Protein AF-A0A7R9UVZ5-F1 (afdb_monomer_lite)

Radius of gyration: 30.5 Å; chains: 1; bounding box: 67×27×81 Å

pLDDT: mean 84.67, std 12.99, range [42.31, 95.75]

Sequence (163 aa):
AERTDTLRATLADALWYLGVEAEGSADGRKPRLVQLVRACVDGGALPAALLKETLEVELLAAADLVPSAEAFKRREIKVNTAQRYAQCKFNLLREEGEGYSKLLAELAELPTQLPTHAAAATRTRAGAERASAAAVLRNVQSLIGYFDLDPNRVCDVVLTHIQ

Foldseek 3Di:
DVVLVVVLLVVLQVLQVLVVVVVPDPPPSLLVSLVVVLCCCVVVSHPLVSNVVRHQLVSCCSNVSDVHSVVVVVVVCVVVCCVPPVQPAAQDCVVQVPLVVVLVVLLVPQDLDPPPDDDPDDPVNVVVNVVSVVVSVVVNVVSCVPRVHDVVSSVVVSVVSND

InterPro domains:
  IPR032302 THO complex subunit 2, N-terminal domain [PF16134] (29-160)
  IPR040007 THO complex subunit 2 [PTHR21597] (5-159)

Organism: Diacronema lutheri (NCBI:txid2081491)

Structure (mmCIF, N/CA/C/O backbone):
data_AF-A0A7R9UVZ5-F1
#
_entry.id   AF-A0A7R9UVZ5-F1
#
loop_
_atom_site.group_PDB
_atom_site.id
_atom_site.type_symbol
_atom_site.label_atom_id
_atom_site.label_alt_id
_atom_site.label_comp_id
_atom_site.label_asym_id
_atom_site.label_entity_id
_atom_site.label_seq_id
_atom_site.pdbx_PDB_ins_code
_atom_site.Cartn_x
_atom_site.Cartn_y
_atom_site.Cartn_z
_atom_site.occupancy
_atom_site.B_iso_or_equiv
_atom_site.auth_seq_id
_atom_site.auth_comp_id
_atom_site.auth_asym_id
_atom_site.auth_atom_id
_atom_site.pdbx_PDB_model_num
ATOM 1 N N . ALA A 1 1 ? -30.154 12.774 8.702 1.00 63.06 1 ALA A N 1
ATOM 2 C CA . ALA A 1 1 ? -28.946 12.081 8.225 1.00 63.06 1 ALA A CA 1
ATOM 3 C C . ALA A 1 1 ? -27.709 12.844 8.685 1.00 63.06 1 ALA A C 1
ATOM 5 O O . ALA A 1 1 ? -27.080 12.418 9.636 1.00 63.06 1 ALA A O 1
ATOM 6 N N . GLU A 1 2 ? -27.466 14.048 8.170 1.00 75.56 2 GLU A N 1
ATOM 7 C CA . GLU A 1 2 ? -26.263 14.828 8.507 1.00 75.56 2 GLU A CA 1
ATOM 8 C C . GLU A 1 2 ? -26.090 15.091 10.016 1.00 75.56 2 GLU A C 1
ATOM 10 O O . GLU A 1 2 ? -25.085 14.712 10.604 1.00 75.56 2 GLU A O 1
ATOM 15 N N . ARG A 1 3 ? -27.132 15.587 10.698 1.00 80.62 3 ARG A N 1
ATOM 16 C CA . ARG A 1 3 ? -27.085 15.848 12.151 1.00 80.62 3 ARG A CA 1
ATOM 17 C C . ARG A 1 3 ? -26.850 14.595 13.005 1.00 80.62 3 ARG A C 1
ATOM 19 O O . ARG A 1 3 ? -26.233 14.685 14.060 1.00 80.62 3 ARG A O 1
ATOM 26 N N . THR A 1 4 ? -27.363 13.438 12.587 1.00 82.12 4 THR A N 1
ATOM 27 C CA . THR A 1 4 ? -27.172 12.176 13.322 1.00 82.12 4 THR A CA 1
ATOM 28 C C . THR A 1 4 ? -25.760 11.637 13.148 1.00 82.12 4 THR A C 1
ATOM 30 O O . THR A 1 4 ? -25.208 11.086 14.094 1.00 82.12 4 THR A O 1
ATOM 33 N N . ASP A 1 5 ? -25.157 11.842 11.980 1.00 85.31 5 ASP A N 1
ATOM 34 C CA . ASP A 1 5 ? -23.788 11.407 11.715 1.00 85.31 5 ASP A CA 1
ATOM 35 C C . ASP A 1 5 ? -22.771 12.321 12.407 1.00 85.31 5 ASP A C 1
ATOM 37 O O . ASP A 1 5 ? -21.822 11.821 13.006 1.00 85.31 5 ASP A O 1
ATOM 41 N N . THR A 1 6 ? -23.036 13.633 12.477 1.00 89.44 6 THR A N 1
ATOM 42 C CA . THR A 1 6 ? -22.243 14.554 13.309 1.00 89.44 6 THR A CA 1
ATOM 43 C C . THR A 1 6 ? -22.274 14.148 14.781 1.00 89.44 6 THR A C 1
ATOM 45 O O . THR A 1 6 ? -21.229 14.076 15.414 1.00 89.44 6 THR A O 1
ATOM 48 N N . LEU A 1 7 ? -23.453 13.825 15.327 1.00 90.44 7 LEU A N 1
ATOM 49 C CA . LEU A 1 7 ? -23.576 13.389 16.723 1.00 90.44 7 LEU A CA 1
ATOM 50 C C . LEU A 1 7 ? -22.799 12.096 16.997 1.00 90.44 7 LEU A C 1
ATOM 52 O O . LEU A 1 7 ? -22.160 11.980 18.039 1.00 90.44 7 LEU A O 1
ATOM 56 N N . ARG A 1 8 ? -22.828 11.135 16.065 1.00 91.00 8 ARG A N 1
ATOM 57 C CA . ARG A 1 8 ? -22.051 9.892 16.176 1.00 91.00 8 ARG A CA 1
ATOM 58 C C . ARG A 1 8 ? -20.549 10.154 16.159 1.00 91.00 8 ARG A C 1
ATOM 60 O O . ARG A 1 8 ? -19.843 9.567 16.972 1.00 91.00 8 ARG A O 1
ATOM 67 N N . ALA A 1 9 ? -20.080 11.042 15.285 1.00 90.81 9 ALA A N 1
ATOM 68 C CA . ALA A 1 9 ? -18.678 11.446 15.242 1.00 90.81 9 ALA A CA 1
ATOM 69 C C . ALA A 1 9 ? -18.254 12.117 16.558 1.00 90.81 9 ALA A C 1
ATOM 71 O O . ALA A 1 9 ? -17.309 11.666 17.192 1.00 90.81 9 ALA A O 1
ATOM 72 N N . THR A 1 10 ? -19.028 13.089 17.053 1.00 92.06 10 THR A N 1
ATOM 73 C CA . THR A 1 10 ? -18.729 13.766 18.328 1.00 92.06 10 THR A CA 1
ATOM 74 C C . THR A 1 10 ? -18.716 12.800 19.516 1.00 92.06 10 THR A C 1
ATOM 76 O O . THR A 1 10 ? -17.892 12.934 20.417 1.00 92.06 10 THR A O 1
ATOM 79 N N . LEU A 1 11 ? -19.612 11.809 19.536 1.00 91.69 11 LEU A N 1
ATOM 80 C CA . LEU A 1 11 ? -19.604 10.763 20.560 1.00 91.69 11 LEU A CA 1
ATOM 81 C C . LEU A 1 11 ? -18.366 9.865 20.457 1.00 91.69 11 LEU A C 1
ATOM 83 O O . LEU A 1 11 ? -17.797 9.510 21.486 1.00 91.69 11 LEU A O 1
ATOM 87 N N . ALA A 1 12 ? -17.942 9.509 19.243 1.00 92.75 12 ALA A N 1
ATOM 88 C CA . ALA A 1 12 ? -16.722 8.738 19.029 1.00 92.75 12 ALA A CA 1
ATOM 89 C C . ALA A 1 12 ? -15.476 9.517 19.490 1.00 92.75 12 ALA A C 1
ATOM 91 O O . ALA A 1 12 ? -14.633 8.944 20.178 1.00 92.75 12 ALA A O 1
ATOM 92 N N . ASP A 1 13 ? -15.407 10.819 19.207 1.00 91.94 13 ASP A N 1
ATOM 93 C CA . ASP A 1 13 ? -14.323 11.701 19.660 1.00 91.94 13 ASP A CA 1
ATOM 94 C C . ASP A 1 13 ? -14.307 11.847 21.189 1.00 91.94 13 ASP A C 1
ATOM 96 O O . ASP A 1 13 ? -13.251 11.811 21.819 1.00 91.94 13 ASP A O 1
ATOM 100 N N . ALA A 1 14 ? -15.483 11.958 21.816 1.00 92.56 14 ALA A N 1
ATOM 101 C CA . ALA A 1 14 ? -15.597 11.997 23.271 1.00 92.56 14 ALA A CA 1
ATOM 102 C C . ALA A 1 14 ? -15.133 10.680 23.915 1.00 92.56 14 ALA 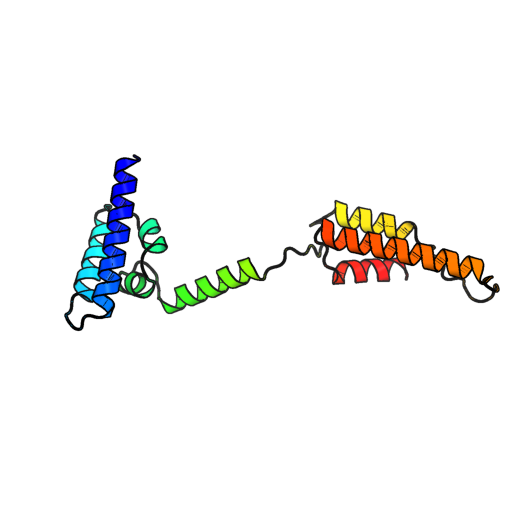A C 1
ATOM 104 O O . ALA A 1 14 ? -14.432 10.701 24.926 1.00 92.56 14 ALA A O 1
ATOM 105 N N . LEU A 1 15 ? -15.487 9.530 23.328 1.00 91.88 15 LEU A N 1
ATOM 106 C CA . LEU A 1 15 ? -15.005 8.222 23.783 1.00 91.88 15 LEU A CA 1
ATOM 107 C C . LEU A 1 15 ? -13.492 8.077 23.605 1.00 91.88 15 LEU A C 1
ATOM 109 O O . LEU A 1 15 ? -12.838 7.514 24.482 1.00 91.88 15 LEU A O 1
ATOM 113 N N . TRP A 1 16 ? -12.942 8.601 22.509 1.00 92.94 16 TRP A N 1
ATOM 114 C CA . TRP A 1 16 ? -11.499 8.653 22.295 1.00 92.94 16 TRP A CA 1
ATOM 115 C C . TRP A 1 16 ? -10.815 9.473 23.392 1.00 92.94 16 TRP A C 1
ATOM 117 O O . TRP A 1 16 ? -9.909 8.971 24.055 1.00 92.94 16 TRP A O 1
ATOM 127 N N . TYR A 1 17 ? -11.312 10.681 23.668 1.00 91.44 17 TYR A N 1
ATOM 128 C CA . TYR A 1 17 ? -10.768 11.549 24.712 1.00 91.44 17 TYR A CA 1
ATOM 129 C C . TYR A 1 17 ? -10.823 10.899 26.104 1.00 91.44 17 TYR A C 1
ATOM 131 O O . TYR A 1 17 ? -9.836 10.907 26.838 1.00 91.44 17 TYR A O 1
ATOM 139 N N . LEU A 1 18 ? -11.948 10.260 26.446 1.00 90.69 18 LEU A N 1
ATOM 140 C CA . LEU A 1 18 ? -12.087 9.495 27.691 1.00 90.69 18 LEU A CA 1
ATOM 141 C C . LEU A 1 18 ? -11.117 8.308 27.760 1.00 90.69 18 LEU A C 1
ATOM 143 O O . LEU A 1 18 ? -10.665 7.953 28.849 1.00 90.69 18 LEU A O 1
ATOM 147 N N . GLY A 1 19 ? -10.801 7.694 26.618 1.00 89.62 19 GLY A N 1
ATOM 148 C CA . GLY A 1 19 ? -9.768 6.667 26.498 1.00 89.62 19 GLY A CA 1
ATOM 149 C C . GLY A 1 19 ? -8.399 7.194 26.900 1.00 89.62 19 GLY A C 1
ATOM 150 O O . GLY A 1 19 ? -7.765 6.612 27.779 1.00 89.62 19 GLY A O 1
ATOM 151 N N . VAL A 1 20 ? -8.008 8.336 26.333 1.00 88.06 20 VAL A N 1
ATOM 152 C CA . VAL A 1 20 ? -6.734 9.006 26.626 1.00 88.06 20 VAL A CA 1
ATOM 153 C C . VAL A 1 20 ? -6.630 9.385 28.106 1.00 88.06 20 VAL A C 1
ATOM 155 O O . VAL A 1 20 ? -5.621 9.105 28.751 1.00 88.06 20 VAL A O 1
ATOM 158 N N . GLU A 1 21 ? -7.681 9.959 28.698 1.00 86.94 21 GLU A N 1
ATOM 159 C CA . GLU A 1 21 ? -7.675 10.275 30.134 1.00 86.94 21 GLU A CA 1
ATOM 160 C C . GLU A 1 21 ? -7.594 9.021 31.020 1.00 86.94 21 GLU A C 1
ATOM 162 O O . GLU A 1 21 ? -6.973 9.038 32.087 1.00 86.94 21 GLU A O 1
ATOM 167 N N . ALA A 1 22 ? -8.216 7.918 30.597 1.00 85.00 22 ALA A N 1
ATOM 168 C CA . ALA A 1 22 ? -8.211 6.666 31.345 1.00 85.00 22 ALA A CA 1
ATOM 169 C C . ALA A 1 22 ? -6.855 5.938 31.301 1.00 85.00 22 ALA A C 1
ATOM 171 O O . ALA A 1 22 ? -6.603 5.095 32.161 1.00 85.00 22 ALA A O 1
ATOM 172 N N . GLU A 1 23 ? -5.976 6.245 30.345 1.00 79.50 23 GLU A N 1
ATOM 173 C CA . GLU A 1 23 ? -4.616 5.692 30.262 1.00 79.50 23 GLU A CA 1
ATOM 174 C C . GLU A 1 23 ? -3.726 6.118 31.430 1.00 79.50 23 GLU A C 1
ATOM 176 O O . GLU A 1 23 ? -2.959 5.309 31.950 1.00 79.50 23 GLU A O 1
ATOM 181 N N . GLY A 1 24 ? -3.869 7.365 31.883 1.00 69.69 24 GLY A N 1
ATOM 182 C CA . GLY A 1 24 ? -3.088 7.926 32.988 1.00 69.69 24 GLY A CA 1
ATOM 183 C C . GLY A 1 24 ? -3.689 7.695 34.376 1.00 69.69 24 GLY A C 1
ATOM 184 O O . GLY A 1 24 ? -3.103 8.116 35.373 1.00 69.69 24 GLY A O 1
ATOM 185 N N . SER A 1 25 ? -4.864 7.064 34.470 1.00 66.50 25 SER A N 1
ATOM 186 C CA . SER A 1 25 ? -5.606 6.927 35.725 1.00 66.50 25 SER A CA 1
ATOM 187 C C . SER A 1 25 ? -5.481 5.515 36.304 1.00 66.50 25 SER A C 1
ATOM 189 O O . SER A 1 25 ? -5.863 4.535 35.671 1.00 66.50 25 SER A O 1
ATOM 191 N N . ALA A 1 26 ? -4.983 5.410 37.542 1.00 65.50 26 ALA A N 1
ATOM 192 C CA . ALA A 1 26 ? -4.915 4.151 38.295 1.00 65.50 26 ALA A CA 1
ATOM 193 C C . ALA A 1 26 ? -6.290 3.674 38.812 1.00 65.50 26 ALA A C 1
ATOM 195 O O . ALA A 1 26 ? -6.430 2.543 39.279 1.00 65.50 26 ALA A O 1
ATOM 196 N N . ASP A 1 27 ? -7.312 4.528 38.722 1.00 64.00 27 ASP A N 1
ATOM 197 C CA . ASP A 1 27 ? -8.686 4.186 39.067 1.00 64.00 27 ASP A CA 1
ATOM 198 C C . ASP A 1 27 ? -9.271 3.312 37.959 1.00 64.00 27 ASP A C 1
ATOM 200 O O . ASP A 1 27 ? -9.104 3.639 36.790 1.00 64.00 27 ASP A O 1
ATOM 204 N N . GLY A 1 28 ? -10.007 2.247 38.294 1.00 75.00 28 GLY A N 1
ATOM 205 C CA . GLY A 1 28 ? -10.643 1.293 37.365 1.00 75.00 28 GLY A CA 1
ATOM 206 C C . GLY A 1 28 ? -11.702 1.868 36.399 1.00 75.00 28 GLY A C 1
ATOM 207 O O . GLY A 1 28 ? -12.789 1.311 36.255 1.00 75.00 28 GLY A O 1
ATOM 208 N N . ARG A 1 29 ? -11.398 2.974 35.717 1.00 83.56 29 ARG A N 1
ATOM 209 C CA . ARG A 1 29 ? -12.162 3.649 34.668 1.00 83.56 29 ARG A CA 1
ATOM 210 C C . ARG A 1 29 ? -12.012 2.932 33.332 1.00 83.56 29 ARG A C 1
ATOM 212 O O . ARG A 1 29 ? -13.018 2.776 32.650 1.00 83.56 29 ARG A O 1
ATOM 219 N N . LYS A 1 30 ? -10.820 2.401 33.009 1.00 84.00 30 LYS A N 1
ATOM 220 C CA . LYS A 1 30 ? -10.586 1.576 31.803 1.00 84.00 30 LYS A CA 1
ATOM 221 C C . LYS A 1 30 ? -11.634 0.461 31.617 1.00 84.00 30 LYS A C 1
ATOM 223 O O . LYS A 1 30 ? -12.271 0.444 30.568 1.00 84.00 30 LYS A O 1
ATOM 228 N N . PRO A 1 31 ? -11.912 -0.423 32.597 1.00 87.94 31 PRO A N 1
ATOM 229 C CA . PRO A 1 31 ? -12.913 -1.478 32.409 1.00 87.94 31 PRO A CA 1
ATOM 230 C C . PRO A 1 31 ? -14.344 -0.939 32.249 1.00 87.94 31 PRO A C 1
ATOM 232 O O . PRO A 1 31 ? -15.125 -1.512 31.493 1.00 87.94 31 PRO A O 1
ATOM 235 N N . ARG A 1 32 ? -14.696 0.179 32.900 1.00 89.69 32 ARG A N 1
ATOM 236 C CA . ARG A 1 32 ? -16.011 0.826 32.719 1.00 89.69 32 ARG A CA 1
ATOM 237 C C . ARG A 1 32 ? -16.149 1.447 31.330 1.00 89.69 32 ARG A C 1
ATOM 239 O O . ARG A 1 32 ? -17.206 1.336 30.720 1.00 89.69 32 ARG A O 1
ATOM 246 N N . LEU A 1 33 ? -15.081 2.057 30.818 1.00 90.56 33 LEU A N 1
ATOM 247 C CA . LEU A 1 33 ? -15.039 2.598 29.463 1.00 90.56 33 LEU A CA 1
ATOM 248 C C . LEU A 1 33 ? -15.174 1.483 28.423 1.00 90.56 33 LEU A C 1
ATOM 250 O O . LEU A 1 33 ? -15.955 1.614 27.490 1.00 90.56 33 LEU A O 1
ATOM 254 N N . VAL A 1 34 ? -14.487 0.356 28.619 1.00 91.69 34 VAL A N 1
ATOM 255 C CA . VAL A 1 34 ? -14.630 -0.831 27.762 1.00 91.69 34 VAL A CA 1
ATOM 256 C C . VAL A 1 34 ? -16.082 -1.319 27.728 1.00 91.69 34 VAL A C 1
ATOM 258 O O . VAL A 1 34 ? -16.612 -1.590 26.6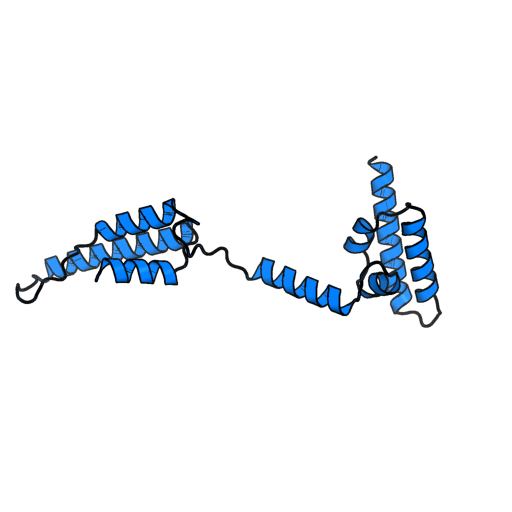52 1.00 91.69 34 VAL A O 1
ATOM 261 N N . GLN A 1 35 ? -16.749 -1.396 28.884 1.00 91.44 35 GLN A N 1
ATOM 262 C CA . GLN A 1 35 ? -18.170 -1.761 28.956 1.00 91.44 35 GLN A CA 1
ATOM 263 C C . GLN A 1 35 ? -19.065 -0.750 28.231 1.00 91.44 35 GLN A C 1
ATOM 265 O O . GLN A 1 35 ? -19.975 -1.155 27.511 1.00 91.44 35 GLN A O 1
ATOM 270 N N . LEU A 1 36 ? -18.791 0.548 28.382 1.00 91.38 36 LEU A N 1
ATOM 271 C CA . LEU A 1 36 ? -19.528 1.607 27.694 1.00 91.38 36 LEU A CA 1
ATOM 272 C C . LEU A 1 36 ? -19.379 1.497 26.171 1.00 91.38 36 LEU A C 1
ATOM 274 O O . LEU A 1 36 ? -20.377 1.535 25.460 1.00 91.38 36 LEU A O 1
ATOM 278 N N . VAL A 1 37 ? -18.153 1.306 25.677 1.00 92.12 37 VAL A N 1
ATOM 279 C CA . VAL A 1 37 ? -17.865 1.138 24.245 1.00 92.12 37 VAL A CA 1
ATOM 280 C C . VAL A 1 37 ? -18.626 -0.062 23.677 1.00 92.12 37 VAL A C 1
ATOM 282 O O . VAL A 1 37 ? -19.276 0.072 22.641 1.00 92.12 37 VAL A O 1
ATOM 285 N N . ARG A 1 38 ? -18.615 -1.207 24.375 1.00 92.44 38 ARG A N 1
ATOM 286 C CA . ARG A 1 38 ? -19.397 -2.392 23.979 1.00 92.44 38 ARG A CA 1
ATOM 287 C C . ARG A 1 38 ? -20.893 -2.082 23.929 1.00 92.44 38 ARG A C 1
ATOM 289 O O . ARG A 1 38 ? -21.526 -2.315 22.906 1.00 92.44 38 ARG A O 1
ATOM 296 N N . ALA A 1 39 ? -21.435 -1.451 24.972 1.00 92.06 39 ALA A N 1
ATOM 297 C CA . ALA A 1 39 ? -22.848 -1.078 25.029 1.00 92.06 39 ALA A CA 1
ATOM 298 C C . ALA A 1 39 ? -23.263 -0.107 23.906 1.00 92.06 39 ALA A C 1
ATOM 300 O O . ALA A 1 39 ? -24.370 -0.213 23.379 1.00 92.06 39 ALA A O 1
ATOM 301 N N . CYS A 1 40 ? -22.388 0.819 23.501 1.00 90.44 40 CYS A N 1
ATOM 302 C CA . CYS A 1 40 ? -22.650 1.729 22.383 1.00 90.44 40 CYS A CA 1
ATOM 303 C C . CYS A 1 40 ? -22.729 1.006 21.031 1.00 90.44 40 CYS A C 1
ATOM 305 O O . CYS A 1 40 ? -23.503 1.427 20.166 1.00 90.44 40 CYS A O 1
ATOM 307 N N . VAL A 1 41 ? -21.946 -0.059 20.847 1.00 92.31 41 VAL A N 1
ATOM 308 C CA . VAL A 1 41 ? -21.959 -0.877 19.627 1.00 92.31 41 VAL A CA 1
ATOM 309 C C . VAL A 1 41 ? -23.156 -1.822 19.625 1.00 92.31 41 VAL A C 1
ATOM 311 O O . VAL A 1 41 ? -23.916 -1.830 18.658 1.00 92.31 41 VAL A O 1
ATOM 314 N N . ASP A 1 42 ? -23.378 -2.545 20.724 1.00 91.00 42 ASP A N 1
ATOM 315 C CA . ASP A 1 42 ? -24.491 -3.491 20.872 1.00 91.00 42 ASP A CA 1
ATOM 316 C C . ASP A 1 42 ? -25.852 -2.781 20.798 1.00 91.00 42 ASP A C 1
ATOM 318 O O . ASP A 1 42 ? -26.805 -3.291 20.211 1.00 91.00 42 ASP A O 1
ATOM 322 N N . GLY A 1 43 ? -25.934 -1.563 21.342 1.00 88.44 43 GLY A N 1
ATOM 323 C CA . GLY A 1 43 ? -27.116 -0.706 21.267 1.00 88.44 43 GLY A CA 1
ATOM 324 C C . GLY A 1 43 ? -27.318 -0.012 19.915 1.00 88.44 43 GLY A C 1
ATOM 325 O O . GLY A 1 43 ? -28.274 0.746 19.765 1.00 88.44 43 GLY A O 1
ATOM 326 N N . GLY A 1 44 ? -26.422 -0.208 18.939 1.00 87.25 44 GLY A N 1
ATOM 327 C CA . GLY A 1 44 ? -26.503 0.412 17.612 1.00 87.25 44 GLY A CA 1
ATOM 328 C C . GLY A 1 44 ? -26.341 1.938 17.606 1.00 87.25 44 GLY A C 1
ATOM 329 O O . GLY A 1 44 ? -26.625 2.589 16.596 1.00 87.25 44 GLY A O 1
ATOM 330 N N . ALA A 1 45 ? -25.892 2.527 18.718 1.00 87.00 45 ALA A N 1
ATOM 331 C CA . ALA A 1 45 ? -25.666 3.963 18.831 1.00 87.00 45 ALA A CA 1
ATOM 332 C C . ALA A 1 45 ? -24.473 4.397 17.966 1.00 87.00 45 ALA A C 1
ATOM 334 O O . ALA A 1 45 ? -24.549 5.423 17.284 1.00 87.00 45 ALA A O 1
ATOM 335 N N . LEU A 1 46 ? -23.408 3.583 17.951 1.00 89.69 46 LEU A N 1
ATOM 336 C CA . LEU A 1 46 ? -22.196 3.815 17.168 1.00 89.69 46 LEU A CA 1
ATOM 337 C C . LEU A 1 46 ? -21.856 2.598 16.294 1.00 89.69 46 LEU A C 1
ATOM 339 O O . LEU A 1 46 ? -21.751 1.483 16.807 1.00 89.69 46 LEU A O 1
ATOM 343 N N . PRO A 1 47 ? -21.643 2.784 14.979 1.00 90.19 47 PRO A N 1
ATOM 344 C CA . PRO A 1 47 ? -21.189 1.701 14.122 1.00 90.19 47 PRO A CA 1
ATOM 345 C C . PRO A 1 47 ? -19.745 1.317 14.467 1.00 90.19 47 PRO A C 1
ATOM 347 O O . PRO A 1 47 ? -18.875 2.174 14.614 1.00 90.19 47 PRO A O 1
ATOM 350 N N . ALA A 1 48 ? -19.467 0.012 14.516 1.00 89.44 48 ALA A N 1
ATOM 351 C CA . ALA A 1 48 ? -18.131 -0.506 14.822 1.00 89.44 48 ALA A CA 1
ATOM 352 C C . ALA A 1 48 ? -17.045 -0.025 13.840 1.00 89.44 48 ALA A C 1
ATOM 354 O O . ALA A 1 48 ? -15.876 0.022 14.208 1.00 89.44 48 ALA A O 1
ATOM 355 N N . ALA A 1 49 ? -17.413 0.323 12.601 1.00 90.81 49 ALA A N 1
ATOM 356 C CA . ALA A 1 49 ? -16.491 0.897 11.620 1.00 90.81 49 ALA A CA 1
ATOM 357 C C . ALA A 1 49 ? -15.950 2.262 12.073 1.00 90.81 49 ALA A C 1
ATOM 359 O O . ALA A 1 49 ? -14.740 2.447 12.092 1.00 90.81 49 ALA A O 1
ATOM 360 N N . LEU A 1 50 ? -16.829 3.154 12.546 1.00 90.81 50 LEU A N 1
ATOM 361 C CA . LEU A 1 50 ? -16.448 4.487 13.021 1.00 90.81 50 LEU A CA 1
ATOM 362 C C . LEU A 1 50 ? -15.488 4.399 14.212 1.00 90.81 50 LEU A C 1
ATOM 364 O O . LEU A 1 50 ? -14.468 5.071 14.242 1.00 90.81 50 LEU A O 1
ATOM 368 N N . LEU A 1 51 ? -15.773 3.515 15.171 1.00 90.62 51 LEU A N 1
ATOM 369 C CA . LEU A 1 51 ? -14.903 3.337 16.334 1.00 90.62 51 LEU A CA 1
ATOM 370 C C . LEU A 1 51 ? -13.526 2.773 15.969 1.00 90.62 51 LEU A C 1
ATOM 372 O O . LEU A 1 51 ? -12.547 3.103 16.625 1.00 90.62 51 LEU A O 1
ATOM 376 N N . LYS A 1 52 ? -13.432 1.933 14.931 1.00 90.38 52 LYS A N 1
ATOM 377 C CA . LYS A 1 52 ? -12.147 1.404 14.441 1.00 90.38 52 LYS A CA 1
ATOM 378 C C . LYS A 1 52 ? -11.280 2.468 13.773 1.00 90.38 52 LYS A C 1
ATOM 380 O O . LYS A 1 52 ? -10.073 2.273 13.690 1.00 90.38 52 LYS A O 1
ATOM 385 N N . GLU A 1 53 ? -11.891 3.538 13.275 1.00 89.25 53 GLU A N 1
ATOM 386 C CA . GLU A 1 53 ? -11.195 4.662 12.649 1.00 89.25 53 GLU A CA 1
ATOM 387 C C . GLU A 1 53 ? -10.712 5.688 13.682 1.00 89.25 53 GLU A C 1
ATOM 389 O O . GLU A 1 53 ? -9.704 6.348 13.442 1.00 89.25 53 GLU A O 1
ATOM 394 N N . THR A 1 54 ? -11.397 5.809 14.825 1.00 89.44 54 THR A N 1
ATOM 395 C CA . THR A 1 54 ? -11.121 6.860 15.818 1.00 89.44 54 THR A CA 1
ATOM 396 C C . THR A 1 54 ? -10.439 6.371 17.094 1.00 89.44 54 THR A C 1
ATOM 398 O O . THR A 1 54 ? -9.599 7.083 17.635 1.00 89.44 54 THR A O 1
ATOM 401 N N . LEU A 1 55 ? -10.782 5.186 17.614 1.00 90.69 55 LEU A N 1
ATOM 402 C CA . LEU A 1 55 ? -10.272 4.709 18.903 1.00 90.69 55 LEU A CA 1
ATOM 403 C C . LEU A 1 55 ? -8.878 4.084 18.794 1.00 90.69 55 LEU A C 1
ATOM 405 O O . LEU A 1 5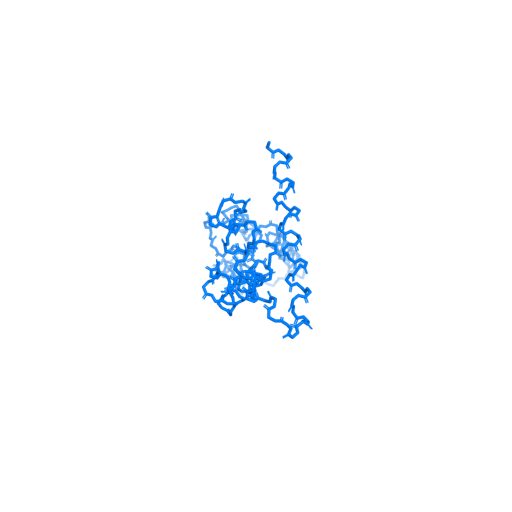5 ? -8.504 3.486 17.787 1.00 90.69 55 LEU A O 1
ATOM 409 N N . GLU A 1 56 ? -8.134 4.141 19.898 1.00 89.19 56 GLU A N 1
ATOM 410 C CA . GLU A 1 56 ? -6.835 3.486 19.999 1.00 89.19 56 GLU A CA 1
ATOM 411 C C . GLU A 1 56 ? -6.943 1.957 19.994 1.00 89.19 56 GLU A C 1
ATOM 413 O O . GLU A 1 56 ? -7.879 1.347 20.522 1.00 89.19 56 GLU A O 1
ATOM 418 N N . VAL A 1 57 ? -5.914 1.323 19.432 1.00 89.94 57 VAL A N 1
ATOM 419 C CA . VAL A 1 57 ? -5.867 -0.124 19.190 1.00 89.94 57 VAL A CA 1
ATOM 420 C C . VAL A 1 57 ? -6.007 -0.943 20.481 1.00 89.94 57 VAL A C 1
ATOM 422 O O . VAL A 1 57 ? -6.584 -2.031 20.464 1.00 89.94 57 VAL A O 1
ATOM 425 N N . GLU A 1 58 ? -5.510 -0.432 21.607 1.00 88.81 58 GLU A N 1
ATOM 426 C CA . GLU A 1 58 ? -5.571 -1.123 22.901 1.00 88.81 58 GLU A CA 1
ATOM 427 C C . GLU A 1 58 ? -6.991 -1.148 23.471 1.00 88.81 58 GLU A C 1
ATOM 429 O O . GLU A 1 58 ? -7.462 -2.198 23.913 1.00 88.81 58 GLU A O 1
ATOM 434 N N . LEU A 1 59 ? -7.713 -0.027 23.376 1.00 89.06 59 LEU A N 1
ATOM 435 C CA . LEU A 1 59 ? -9.114 0.060 23.784 1.00 89.06 59 LEU A CA 1
ATOM 436 C C . LEU A 1 59 ? -10.013 -0.783 22.871 1.00 89.06 59 LEU A C 1
ATOM 438 O O . LEU A 1 59 ? -10.908 -1.474 23.357 1.00 89.06 59 LEU A O 1
ATOM 442 N N . LEU A 1 60 ? -9.743 -0.786 21.561 1.00 91.19 60 LEU A N 1
ATOM 443 C CA . LEU A 1 60 ? -10.451 -1.630 20.596 1.00 91.19 60 LEU A CA 1
ATOM 444 C C . LEU A 1 60 ? -10.268 -3.123 20.888 1.00 91.19 60 LEU A C 1
ATOM 446 O O . LEU A 1 60 ? -11.228 -3.888 20.780 1.00 91.19 60 LEU A O 1
ATOM 450 N N . ALA A 1 61 ? -9.054 -3.542 21.255 1.00 91.00 61 ALA A N 1
ATOM 451 C CA . ALA A 1 61 ? -8.775 -4.927 21.622 1.00 91.00 61 ALA A CA 1
ATOM 452 C C . ALA A 1 61 ? -9.460 -5.295 22.944 1.00 91.00 61 ALA A C 1
ATOM 454 O O . ALA A 1 61 ? -10.094 -6.340 23.035 1.00 91.00 61 ALA A O 1
ATOM 455 N N . ALA A 1 62 ? -9.414 -4.409 23.943 1.00 88.88 62 ALA A N 1
ATOM 456 C CA . ALA A 1 62 ? -10.106 -4.616 25.211 1.00 88.88 62 ALA A CA 1
ATOM 457 C C . ALA A 1 62 ? -11.637 -4.664 25.054 1.00 88.88 62 ALA A C 1
ATOM 459 O O . ALA A 1 62 ? -12.317 -5.322 25.839 1.00 88.88 62 ALA A O 1
ATOM 460 N N . ALA A 1 63 ? -12.197 -3.995 24.044 1.00 89.75 63 ALA A N 1
ATOM 461 C CA . ALA A 1 63 ? -13.621 -4.017 23.713 1.00 89.75 63 ALA A CA 1
ATOM 462 C C . ALA A 1 63 ? -14.048 -5.179 22.793 1.00 89.75 63 ALA A C 1
ATOM 464 O O . ALA A 1 63 ? -15.207 -5.210 22.393 1.00 89.75 63 ALA A O 1
ATOM 465 N N . ASP A 1 64 ? -13.155 -6.122 22.466 1.00 89.06 64 ASP A N 1
ATOM 466 C CA . ASP A 1 64 ? -13.394 -7.228 21.518 1.00 89.06 64 ASP A CA 1
ATOM 467 C C . ASP A 1 64 ? -13.803 -6.765 20.097 1.00 89.06 64 ASP A C 1
ATOM 469 O O . ASP A 1 64 ? -14.368 -7.523 19.309 1.00 89.06 64 ASP A O 1
ATOM 473 N N . LEU A 1 65 ? -13.488 -5.517 19.722 1.00 88.44 65 LEU A N 1
ATOM 474 C CA . LEU A 1 65 ? -13.773 -4.968 18.386 1.00 88.44 65 LEU A CA 1
ATOM 475 C C . LEU A 1 65 ? -12.720 -5.378 17.345 1.00 88.44 65 LEU A C 1
ATOM 477 O O . LEU A 1 65 ? -12.991 -5.379 16.135 1.00 88.44 65 LEU A O 1
ATOM 481 N N . VAL A 1 66 ? -11.520 -5.726 17.812 1.00 89.88 66 VAL A N 1
ATOM 482 C CA . VAL A 1 66 ? -10.418 -6.285 17.022 1.00 89.88 66 VAL A CA 1
ATOM 483 C C . VAL A 1 66 ? -9.850 -7.521 17.730 1.00 89.88 66 VAL A C 1
ATOM 485 O O . VAL A 1 66 ? -9.842 -7.566 18.956 1.00 89.88 66 VAL A O 1
ATOM 488 N N . PRO A 1 67 ? -9.346 -8.524 16.987 1.00 82.12 67 PRO A N 1
ATOM 489 C CA . PRO A 1 67 ? -8.950 -9.811 17.568 1.00 82.12 67 PRO A CA 1
ATOM 490 C C . PRO A 1 67 ? -7.724 -9.739 18.493 1.00 82.12 67 PRO A C 1
ATOM 492 O O . PRO A 1 67 ? -7.588 -10.552 19.396 1.00 82.12 67 PRO A O 1
ATOM 495 N N . SER A 1 68 ? -6.793 -8.816 18.243 1.00 90.00 68 SER A N 1
ATOM 496 C CA . SER A 1 68 ? -5.630 -8.561 19.102 1.00 90.00 68 SER A CA 1
ATOM 497 C C . SER A 1 68 ? -4.981 -7.243 18.696 1.00 90.00 68 SER A C 1
ATOM 499 O O . SER A 1 68 ? -4.874 -6.949 17.499 1.00 90.00 68 SER A O 1
ATOM 501 N N . ALA A 1 69 ? -4.506 -6.477 19.682 1.00 89.44 69 ALA A N 1
ATOM 502 C CA . ALA A 1 69 ? -3.798 -5.226 19.440 1.00 89.44 69 ALA A CA 1
ATOM 503 C C . ALA A 1 69 ? -2.513 -5.438 18.622 1.00 89.44 69 ALA A C 1
ATOM 505 O O . ALA A 1 69 ? -2.228 -4.679 17.697 1.00 89.44 69 ALA A O 1
ATOM 506 N N . GLU A 1 70 ? -1.768 -6.512 18.894 1.00 91.50 70 GLU A N 1
ATOM 507 C CA . GLU A 1 70 ? -0.536 -6.839 18.168 1.00 91.50 70 GLU A CA 1
ATOM 508 C C . GLU A 1 70 ? -0.816 -7.261 16.724 1.00 91.50 70 GLU A C 1
ATOM 510 O O . GLU A 1 70 ? -0.147 -6.813 15.790 1.00 91.50 70 GLU A O 1
ATOM 515 N N . ALA A 1 71 ? -1.831 -8.107 16.518 1.00 89.62 71 ALA A N 1
ATOM 516 C CA . ALA A 1 71 ? -2.215 -8.552 15.182 1.00 89.62 71 ALA A CA 1
ATOM 517 C C . ALA A 1 71 ? -2.690 -7.376 14.316 1.00 89.62 71 ALA A C 1
ATOM 519 O O . ALA A 1 71 ? -2.386 -7.331 13.120 1.00 89.62 71 ALA A O 1
ATOM 520 N N . PHE A 1 72 ? -3.399 -6.423 14.929 1.00 91.19 72 PHE A N 1
ATOM 521 C CA . PHE A 1 72 ? -3.841 -5.197 14.280 1.00 91.19 72 PHE A CA 1
ATOM 522 C C . PHE A 1 72 ? -2.659 -4.285 13.929 1.00 91.19 72 PHE A C 1
ATOM 524 O O . PHE A 1 72 ? -2.492 -3.978 12.751 1.00 91.19 72 PHE A O 1
ATOM 531 N N . LYS A 1 73 ? -1.773 -3.963 14.887 1.00 91.25 73 LYS A N 1
ATOM 532 C CA . LYS A 1 73 ? -0.551 -3.164 14.647 1.00 91.25 73 LYS A CA 1
ATOM 533 C C . LYS A 1 73 ? 0.333 -3.786 13.558 1.00 91.25 73 LYS A C 1
ATOM 535 O O . LYS A 1 73 ? 0.815 -3.100 12.662 1.00 91.25 73 LYS A O 1
ATOM 540 N N . ARG A 1 74 ? 0.497 -5.114 13.550 1.00 93.44 74 ARG A N 1
ATOM 541 C CA . ARG A 1 74 ? 1.242 -5.820 12.490 1.00 93.44 74 ARG A CA 1
ATOM 542 C C . ARG A 1 74 ? 0.594 -5.653 11.114 1.00 93.44 74 ARG A C 1
ATOM 544 O O . ARG A 1 74 ? 1.297 -5.494 10.116 1.00 93.44 74 ARG A O 1
ATOM 551 N N . ARG A 1 75 ? -0.739 -5.724 11.040 1.00 93.00 75 ARG A N 1
ATOM 552 C CA . ARG A 1 75 ? -1.478 -5.514 9.789 1.00 93.00 75 ARG A CA 1
ATOM 553 C C . ARG A 1 75 ? -1.366 -4.067 9.322 1.00 93.00 75 ARG A C 1
ATOM 555 O O . ARG A 1 75 ? -1.140 -3.856 8.137 1.00 93.00 75 ARG A O 1
ATOM 562 N N . GLU A 1 76 ? -1.485 -3.113 10.236 1.00 91.62 76 GLU A N 1
ATOM 563 C CA . GLU A 1 76 ? -1.308 -1.685 9.976 1.00 91.62 76 GLU A CA 1
ATOM 564 C C . GLU A 1 76 ? 0.073 -1.403 9.375 1.00 91.62 76 GLU A C 1
ATOM 566 O O . GLU A 1 76 ? 0.158 -0.839 8.287 1.00 91.62 76 GLU A O 1
ATOM 571 N N . ILE A 1 77 ? 1.146 -1.896 10.006 1.00 94.12 77 ILE A N 1
ATOM 572 C CA . ILE A 1 77 ? 2.514 -1.777 9.482 1.00 94.12 77 ILE A CA 1
ATOM 573 C C . ILE A 1 77 ? 2.591 -2.358 8.069 1.00 94.12 77 ILE A C 1
ATOM 575 O O . ILE A 1 77 ? 3.069 -1.691 7.159 1.00 94.12 77 ILE A O 1
ATOM 579 N N . LYS A 1 78 ? 2.070 -3.573 7.849 1.00 95.62 78 LYS A N 1
ATOM 580 C CA . LYS A 1 78 ? 2.101 -4.216 6.527 1.00 95.62 78 LYS A CA 1
ATOM 581 C C . LYS A 1 78 ? 1.386 -3.382 5.459 1.00 95.62 78 LYS A C 1
ATOM 583 O O . LYS A 1 78 ? 1.906 -3.259 4.353 1.00 95.62 78 LYS A O 1
ATOM 588 N N . VAL A 1 79 ? 0.211 -2.836 5.773 1.00 94.31 79 VAL A N 1
ATOM 589 C CA . VAL A 1 79 ? -0.570 -2.006 4.842 1.00 94.31 79 VAL A CA 1
ATOM 590 C C . VAL A 1 79 ? 0.151 -0.691 4.562 1.00 94.31 79 VAL A C 1
ATOM 592 O O . VAL A 1 79 ? 0.349 -0.362 3.397 1.00 94.31 79 VAL A O 1
ATOM 595 N N . ASN A 1 80 ? 0.621 0.007 5.595 1.00 93.81 80 ASN A N 1
ATOM 596 C CA . ASN A 1 80 ? 1.338 1.274 5.451 1.00 93.81 80 ASN A CA 1
ATOM 597 C C . ASN A 1 80 ? 2.643 1.103 4.667 1.00 93.81 80 ASN A C 1
ATOM 599 O O . ASN A 1 80 ? 2.957 1.909 3.792 1.00 93.81 80 ASN A O 1
ATOM 603 N N . THR A 1 81 ? 3.399 0.038 4.946 1.00 95.19 81 THR A N 1
ATOM 604 C CA . THR A 1 81 ? 4.619 -0.286 4.204 1.00 95.19 81 THR A CA 1
ATOM 605 C C . THR A 1 81 ? 4.294 -0.609 2.749 1.00 95.19 81 THR A C 1
ATOM 607 O O . THR A 1 81 ? 4.948 -0.080 1.858 1.00 95.19 81 THR A O 1
ATOM 610 N N . ALA A 1 82 ? 3.267 -1.419 2.479 1.00 93.69 82 ALA A N 1
ATOM 611 C CA . ALA A 1 82 ? 2.857 -1.701 1.107 1.00 93.69 82 ALA A CA 1
ATOM 612 C C . ALA A 1 82 ? 2.437 -0.419 0.371 1.00 93.69 82 ALA A C 1
ATOM 614 O O . ALA A 1 82 ? 2.914 -0.174 -0.726 1.00 93.69 82 ALA A O 1
ATOM 615 N N . GLN A 1 83 ? 1.626 0.443 0.985 1.00 90.62 83 GLN A N 1
ATOM 616 C CA . GLN A 1 83 ? 1.175 1.691 0.363 1.00 90.62 83 GLN A CA 1
ATOM 617 C C . GLN A 1 83 ? 2.307 2.690 0.097 1.00 90.62 83 GLN A C 1
ATOM 619 O O . GLN A 1 83 ? 2.258 3.404 -0.898 1.00 90.62 83 GLN A O 1
ATOM 624 N N . ARG A 1 84 ? 3.316 2.768 0.975 1.00 90.06 84 ARG A N 1
ATOM 625 C CA . ARG A 1 84 ? 4.427 3.726 0.830 1.00 90.06 84 ARG A CA 1
ATOM 626 C C . ARG A 1 84 ? 5.571 3.224 -0.043 1.00 90.06 84 ARG A C 1
ATOM 628 O O . ARG A 1 84 ? 6.257 4.042 -0.646 1.00 90.06 84 ARG A O 1
ATOM 635 N N . TYR A 1 85 ? 5.817 1.914 -0.062 1.00 88.56 85 TYR A N 1
ATOM 636 C CA . TYR A 1 85 ? 7.017 1.340 -0.679 1.00 88.56 85 TYR A CA 1
ATOM 637 C C . TYR A 1 85 ? 6.735 0.400 -1.851 1.00 88.56 85 TYR A C 1
ATOM 639 O O . TYR A 1 85 ? 7.673 0.066 -2.573 1.00 88.56 85 TYR A O 1
ATOM 647 N N . ALA A 1 86 ? 5.492 -0.039 -2.074 1.00 86.25 86 ALA A N 1
ATOM 648 C CA . ALA A 1 86 ? 5.171 -0.742 -3.310 1.00 86.25 86 ALA A CA 1
ATOM 649 C C . ALA A 1 86 ? 5.178 0.270 -4.457 1.00 86.25 86 ALA A C 1
ATOM 651 O O . ALA A 1 86 ? 4.244 1.049 -4.629 1.00 86.25 86 ALA A O 1
ATOM 652 N N . GLN A 1 87 ? 6.258 0.268 -5.230 1.00 80.81 87 GLN A N 1
ATOM 653 C CA . GLN A 1 87 ? 6.296 0.982 -6.496 1.00 80.81 87 GLN A CA 1
ATOM 654 C C . GLN A 1 87 ? 5.466 0.201 -7.511 1.00 80.81 87 GLN A C 1
ATOM 656 O O . GLN A 1 87 ? 5.673 -1.002 -7.693 1.00 80.81 87 GLN A O 1
ATOM 661 N N . CYS A 1 88 ? 4.537 0.883 -8.174 1.00 79.38 88 CYS A N 1
ATOM 662 C CA . CYS A 1 88 ? 3.912 0.355 -9.376 1.00 79.38 88 CYS A CA 1
ATOM 663 C C . CYS A 1 88 ? 4.989 0.339 -10.457 1.00 79.38 88 CYS A C 1
ATOM 665 O O . CYS A 1 88 ? 5.317 1.382 -10.997 1.00 79.38 88 CYS A O 1
ATOM 667 N N . LYS A 1 89 ? 5.599 -0.823 -10.692 1.00 89.38 89 LYS A N 1
ATOM 668 C CA . LYS A 1 89 ? 6.531 -1.043 -11.795 1.00 89.38 89 LYS A CA 1
ATOM 669 C C . LYS A 1 89 ? 6.021 -2.198 -12.639 1.00 89.38 89 LYS A C 1
ATOM 671 O O . LYS A 1 89 ? 5.772 -3.285 -12.113 1.00 89.38 89 LYS A O 1
ATOM 676 N N . PHE A 1 90 ? 5.844 -1.965 -13.929 1.00 93.44 90 PHE A N 1
ATOM 677 C CA . PHE A 1 90 ? 5.246 -2.942 -14.825 1.00 93.44 90 PHE A CA 1
ATOM 678 C C . PHE A 1 90 ? 6.328 -3.828 -15.418 1.00 93.44 90 PHE A C 1
ATOM 680 O O . PHE A 1 90 ? 7.150 -3.400 -16.229 1.00 93.44 90 PHE A O 1
ATOM 687 N N . ASN A 1 91 ? 6.345 -5.083 -14.984 1.00 92.00 91 ASN A N 1
ATOM 688 C CA . ASN A 1 91 ? 7.355 -6.071 -15.347 1.00 92.00 91 ASN A CA 1
ATOM 689 C C . ASN A 1 91 ? 6.883 -6.985 -16.490 1.00 92.00 91 ASN A C 1
ATOM 691 O O . ASN A 1 91 ? 7.690 -7.663 -17.124 1.00 92.00 91 ASN A O 1
ATOM 695 N N . LEU A 1 92 ? 5.578 -7.045 -16.765 1.00 91.62 92 LEU A N 1
ATOM 696 C CA . LEU A 1 92 ? 5.022 -7.915 -17.801 1.00 91.62 92 LEU A CA 1
ATOM 697 C C . LEU A 1 92 ? 4.461 -7.110 -18.975 1.00 91.62 92 LEU A C 1
ATOM 699 O O . LEU A 1 92 ? 3.817 -6.084 -18.799 1.00 91.62 92 LEU A O 1
ATOM 703 N N . LEU A 1 93 ? 4.606 -7.653 -20.189 1.00 89.00 93 LEU A N 1
ATOM 704 C CA . LEU A 1 93 ? 4.121 -7.018 -21.426 1.00 89.00 93 LEU A CA 1
ATOM 705 C C . LEU A 1 93 ? 2.610 -6.744 -21.412 1.00 89.00 93 LEU A C 1
ATOM 707 O O . LEU A 1 93 ? 2.145 -5.788 -22.017 1.00 89.00 93 LEU A O 1
ATOM 711 N N . ARG A 1 94 ? 1.840 -7.601 -20.731 1.00 91.62 94 ARG A N 1
ATOM 712 C CA . ARG A 1 94 ? 0.381 -7.463 -20.612 1.00 91.62 94 ARG A CA 1
ATOM 713 C C . ARG A 1 94 ? -0.054 -6.396 -19.609 1.00 91.62 94 ARG A C 1
ATOM 715 O O . ARG A 1 94 ? -1.227 -6.054 -19.598 1.00 91.62 94 ARG A O 1
ATOM 722 N N . GLU A 1 95 ? 0.849 -5.978 -18.724 1.00 91.38 95 GLU A N 1
ATOM 723 C CA . GLU A 1 95 ? 0.557 -4.944 -17.734 1.00 91.38 95 GLU A CA 1
ATOM 724 C C . GLU A 1 95 ? 0.574 -3.571 -18.409 1.00 91.38 95 GLU A C 1
ATOM 726 O O . GLU A 1 95 ? -0.377 -2.825 -18.236 1.00 91.38 95 GLU A O 1
ATOM 731 N N . GLU A 1 96 ? 1.569 -3.306 -19.267 1.00 94.00 96 GLU A N 1
ATOM 732 C CA . GLU A 1 96 ? 1.685 -2.059 -20.042 1.00 94.00 96 GLU A CA 1
ATOM 733 C C . GLU A 1 96 ? 2.062 -2.312 -21.509 1.00 94.00 96 GLU A C 1
ATOM 735 O O . GLU A 1 96 ? 3.208 -2.150 -21.940 1.00 94.00 96 GLU A O 1
ATOM 740 N N . GLY A 1 97 ? 1.075 -2.718 -22.310 1.00 93.19 97 GLY A N 1
ATOM 741 C CA . GLY A 1 97 ? 1.291 -3.056 -23.721 1.00 93.19 97 GLY A CA 1
ATOM 742 C C . GLY A 1 97 ? 1.800 -1.884 -24.567 1.00 93.19 97 GLY A C 1
ATOM 743 O O . GLY A 1 97 ? 2.609 -2.089 -25.473 1.00 93.19 97 GLY A O 1
ATOM 744 N N . GLU A 1 98 ? 1.376 -0.654 -24.265 1.00 95.12 98 GLU A N 1
ATOM 745 C CA . GLU A 1 98 ? 1.809 0.545 -24.991 1.00 95.12 98 GLU A CA 1
ATOM 746 C C . GLU A 1 98 ? 3.283 0.867 -24.725 1.00 95.12 98 GLU A C 1
ATOM 748 O O . GLU A 1 98 ? 4.056 1.031 -25.673 1.00 95.12 98 GLU A O 1
ATOM 753 N N . GLY A 1 99 ? 3.684 0.908 -23.450 1.00 94.81 99 GLY A N 1
ATOM 754 C CA . GLY A 1 99 ? 5.054 1.226 -23.058 1.00 94.81 99 GLY A CA 1
ATOM 755 C C . GLY A 1 99 ? 6.062 0.240 -23.645 1.00 94.81 99 GLY A C 1
ATOM 756 O O . GLY A 1 99 ? 7.054 0.653 -24.248 1.00 94.81 99 GLY A O 1
ATOM 757 N N . TYR A 1 100 ? 5.768 -1.063 -23.573 1.00 95.44 100 TYR A N 1
ATOM 758 C CA . TYR A 1 100 ? 6.629 -2.085 -24.172 1.00 95.44 100 TYR A CA 1
ATOM 759 C C . TYR A 1 100 ? 6.630 -2.060 -25.708 1.00 95.44 100 TYR A C 1
ATOM 761 O O . TYR A 1 100 ? 7.668 -2.321 -26.313 1.00 95.44 100 TYR A O 1
ATOM 769 N N . SER A 1 101 ? 5.516 -1.712 -26.359 1.00 93.88 101 SER A N 1
ATOM 770 C CA . SER A 1 101 ? 5.479 -1.579 -27.825 1.00 93.88 101 SER A CA 1
ATOM 771 C C . SER A 1 101 ? 6.326 -0.402 -28.307 1.00 93.88 101 SER A C 1
ATOM 773 O O . SER A 1 101 ? 7.088 -0.540 -29.262 1.00 93.88 101 SER A O 1
ATOM 775 N N . LYS A 1 102 ? 6.241 0.744 -27.618 1.00 94.69 102 LYS A N 1
ATOM 776 C CA . LYS A 1 102 ? 7.072 1.922 -27.901 1.00 94.69 102 LYS A CA 1
ATOM 777 C C . LYS A 1 102 ? 8.547 1.652 -27.625 1.00 94.69 102 LYS A C 1
ATOM 779 O O . LYS A 1 102 ? 9.383 2.039 -28.430 1.00 94.69 102 LYS A O 1
ATOM 784 N N . LEU A 1 103 ? 8.862 0.924 -26.551 1.00 94.12 103 LEU A N 1
ATOM 785 C CA . LEU A 1 103 ? 10.225 0.471 -26.276 1.00 94.12 103 LEU A CA 1
ATOM 786 C C . LEU A 1 103 ? 10.783 -0.354 -27.442 1.00 94.12 103 LEU A C 1
ATOM 788 O O . LEU A 1 103 ? 11.884 -0.086 -27.906 1.00 94.12 103 LEU A O 1
ATOM 792 N N . LEU A 1 104 ? 10.029 -1.339 -27.934 1.00 91.81 104 LEU A N 1
ATOM 793 C CA . LEU A 1 104 ? 10.466 -2.167 -29.061 1.00 91.81 104 LEU A CA 1
ATOM 794 C C . LEU A 1 104 ? 10.631 -1.357 -30.354 1.00 91.81 104 LEU A C 1
ATOM 796 O O . LEU A 1 104 ? 11.568 -1.617 -31.104 1.00 91.81 104 LEU A O 1
ATOM 800 N N . ALA A 1 105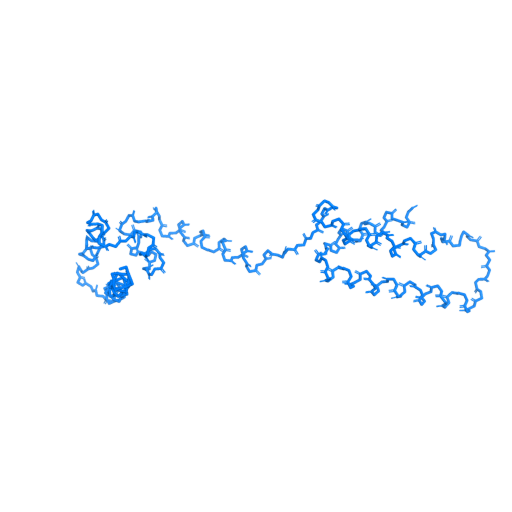 ? 9.754 -0.381 -30.603 1.00 90.81 105 ALA A N 1
ATOM 801 C CA . ALA A 1 105 ? 9.865 0.511 -31.755 1.00 90.81 105 ALA A CA 1
ATOM 802 C C . ALA A 1 105 ? 11.145 1.363 -31.697 1.00 90.81 105 ALA A C 1
ATOM 804 O O . ALA A 1 105 ? 11.887 1.395 -32.671 1.00 90.81 105 ALA A O 1
ATOM 805 N N . GLU A 1 106 ? 11.445 1.965 -30.542 1.00 89.94 106 GLU A N 1
ATOM 806 C CA . GLU A 1 106 ? 12.679 2.734 -30.317 1.00 89.94 106 GLU A CA 1
ATOM 807 C C . GLU A 1 106 ? 13.938 1.869 -30.473 1.00 89.94 106 GLU A C 1
ATOM 809 O O . GLU A 1 106 ? 14.943 2.309 -31.026 1.00 89.94 106 GLU A O 1
ATOM 814 N N . LEU A 1 107 ? 13.897 0.614 -30.011 1.00 88.25 107 LEU A N 1
ATOM 815 C CA . LEU A 1 107 ? 15.025 -0.305 -30.168 1.00 88.25 107 LEU A CA 1
ATOM 816 C C . LEU A 1 107 ? 15.229 -0.737 -31.621 1.00 88.25 107 LEU A C 1
ATOM 818 O O . LEU A 1 107 ? 16.373 -0.859 -32.043 1.00 88.25 107 LEU A O 1
ATOM 822 N N . ALA A 1 108 ? 14.157 -0.890 -32.401 1.00 85.19 108 ALA A N 1
ATOM 823 C CA . ALA A 1 108 ? 14.246 -1.238 -33.818 1.00 85.19 108 ALA A CA 1
ATOM 824 C C . ALA A 1 108 ? 14.906 -0.144 -34.682 1.00 85.19 108 ALA A C 1
ATOM 826 O O . ALA A 1 108 ? 15.366 -0.437 -35.786 1.00 85.19 108 ALA A O 1
ATOM 827 N N . GLU A 1 109 ? 14.973 1.101 -34.197 1.00 78.31 109 GLU A N 1
ATOM 828 C CA . GLU A 1 109 ? 15.721 2.183 -34.851 1.00 78.31 109 GLU A CA 1
ATOM 829 C C . GLU A 1 109 ? 17.242 2.057 -34.658 1.00 78.31 109 GLU A C 1
ATOM 831 O O . GLU A 1 109 ? 18.016 2.686 -35.388 1.00 78.31 109 GLU A O 1
ATOM 836 N N . LEU A 1 110 ? 17.702 1.236 -33.703 1.00 74.19 110 LEU A N 1
ATOM 837 C CA . LEU A 1 110 ? 19.123 0.950 -33.545 1.00 74.19 110 LEU A CA 1
ATOM 838 C C . LEU A 1 110 ? 19.612 0.049 -34.689 1.00 74.19 110 LEU A C 1
ATOM 840 O O . LEU A 1 110 ? 18.950 -0.928 -35.043 1.00 74.19 110 LEU A O 1
ATOM 844 N N . PRO A 1 111 ? 20.808 0.307 -35.249 1.00 65.69 111 PRO A N 1
ATOM 845 C CA . PRO A 1 111 ? 21.422 -0.614 -36.193 1.00 65.69 111 PRO A CA 1
ATOM 846 C C . PRO A 1 111 ? 21.652 -1.974 -35.517 1.00 65.69 111 PRO A C 1
ATOM 848 O O . PRO A 1 111 ? 22.515 -2.113 -34.655 1.00 65.69 111 PRO A O 1
ATOM 851 N N . THR A 1 112 ? 20.891 -2.986 -35.928 1.00 58.78 112 THR A N 1
ATOM 852 C CA . THR A 1 112 ? 20.945 -4.367 -35.410 1.00 58.78 112 THR A CA 1
ATOM 853 C C . THR A 1 112 ? 22.222 -5.118 -35.788 1.00 58.78 112 THR A C 1
ATOM 855 O O . THR A 1 112 ? 22.473 -6.218 -35.308 1.00 58.78 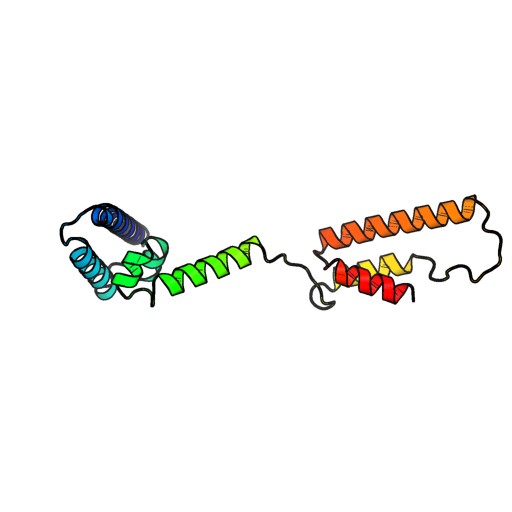112 THR A O 1
ATOM 858 N N . GLN A 1 113 ? 23.068 -4.528 -36.631 1.00 52.59 113 GLN A N 1
ATOM 859 C CA . GLN A 1 113 ? 24.355 -5.095 -37.000 1.00 52.59 113 GLN A CA 1
ATOM 860 C C . GLN A 1 113 ? 25.467 -4.329 -36.293 1.00 52.59 113 GLN A C 1
ATOM 862 O O . GLN A 1 113 ? 25.881 -3.253 -36.728 1.00 52.59 113 GLN A O 1
ATOM 867 N N . LEU A 1 114 ? 26.008 -4.929 -35.230 1.00 51.59 114 LEU A N 1
ATOM 868 C CA . LEU A 1 114 ? 27.393 -4.661 -34.863 1.00 51.59 114 LEU A CA 1
ATOM 869 C C . LEU A 1 114 ? 28.219 -4.889 -36.140 1.00 51.59 114 LEU A C 1
ATOM 871 O O . LEU A 1 114 ? 28.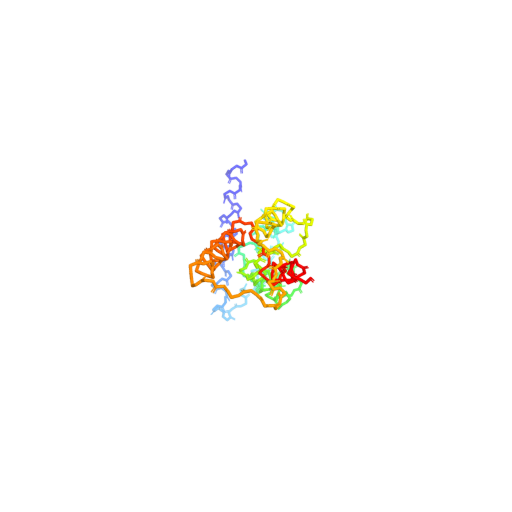044 -5.948 -36.750 1.00 51.59 114 LEU A O 1
ATOM 875 N N . PRO A 1 115 ? 29.073 -3.951 -36.593 1.00 45.59 115 PRO A N 1
ATOM 876 C CA . PRO A 1 115 ? 29.899 -4.191 -37.762 1.00 45.59 115 PRO A CA 1
ATOM 877 C C . PRO A 1 115 ? 30.737 -5.436 -37.482 1.00 45.59 115 PRO A C 1
ATOM 879 O O . PRO A 1 115 ? 31.696 -5.393 -36.709 1.00 45.59 115 PRO A O 1
ATOM 882 N N . THR A 1 116 ? 30.347 -6.563 -38.079 1.00 42.78 116 THR A N 1
ATOM 883 C CA . THR A 1 116 ? 31.181 -7.752 -38.166 1.00 42.78 116 THR A CA 1
ATOM 884 C C . THR A 1 116 ? 32.520 -7.273 -38.683 1.00 42.78 116 THR A C 1
ATOM 886 O O . THR A 1 116 ? 32.579 -6.609 -39.716 1.00 42.78 116 THR A O 1
ATOM 889 N N . HIS A 1 117 ? 33.546 -7.508 -37.871 1.00 47.91 117 HIS A N 1
ATOM 890 C CA . HIS A 1 117 ? 34.936 -7.127 -38.055 1.00 47.91 117 HIS A CA 1
ATOM 891 C C . HIS A 1 117 ? 35.317 -6.714 -39.494 1.00 47.91 117 HIS A C 1
ATOM 893 O O . HIS A 1 117 ? 35.149 -7.496 -40.424 1.00 47.91 117 HIS A O 1
ATOM 899 N N . ALA A 1 118 ? 35.954 -5.539 -39.618 1.00 45.03 118 ALA A N 1
ATOM 900 C CA . ALA A 1 118 ? 36.866 -5.158 -40.714 1.00 45.03 118 ALA A CA 1
ATOM 901 C C . ALA A 1 118 ? 36.421 -4.149 -41.795 1.00 45.03 118 ALA A C 1
ATOM 903 O O . ALA A 1 118 ? 36.900 -4.220 -42.924 1.00 45.03 118 ALA A O 1
ATOM 904 N N . ALA A 1 119 ? 35.680 -3.093 -41.458 1.00 42.31 119 ALA A N 1
ATOM 905 C CA . ALA A 1 119 ? 35.761 -1.868 -42.263 1.00 42.31 119 ALA A CA 1
ATOM 906 C C . ALA A 1 119 ? 36.023 -0.669 -41.357 1.00 42.31 119 ALA A C 1
ATOM 908 O O . ALA A 1 119 ? 35.212 -0.350 -40.494 1.00 42.31 119 ALA A O 1
ATOM 909 N N . ALA A 1 120 ? 37.190 -0.045 -41.525 1.00 50.31 120 ALA A N 1
ATOM 910 C CA . ALA A 1 120 ? 37.653 1.107 -40.763 1.00 50.31 120 ALA A CA 1
ATOM 911 C C . ALA A 1 120 ? 36.546 2.166 -40.619 1.00 50.31 120 ALA A C 1
ATOM 913 O O . ALA A 1 120 ? 36.275 2.934 -41.544 1.00 50.31 120 ALA A O 1
ATOM 914 N N . ALA A 1 121 ? 35.904 2.201 -39.448 1.00 52.88 121 ALA A N 1
ATOM 915 C CA . ALA A 1 121 ? 34.922 3.215 -39.114 1.00 52.88 121 ALA A CA 1
ATOM 916 C C . ALA A 1 121 ? 35.633 4.571 -39.133 1.00 52.88 121 ALA A C 1
ATOM 918 O O . ALA A 1 121 ? 36.455 4.887 -38.271 1.00 52.88 121 ALA A O 1
ATOM 919 N N . THR A 1 122 ? 35.352 5.378 -40.153 1.00 54.47 122 THR A N 1
ATOM 920 C CA . THR A 1 122 ? 35.763 6.780 -40.184 1.00 54.47 122 THR A CA 1
ATOM 921 C C . THR A 1 122 ? 35.267 7.423 -38.885 1.00 54.47 122 THR A C 1
ATOM 923 O O . THR A 1 122 ? 34.113 7.208 -38.513 1.00 54.47 122 THR A O 1
ATOM 926 N N . ARG A 1 123 ? 36.110 8.195 -38.178 1.00 57.25 123 ARG A N 1
ATOM 927 C CA . ARG A 1 123 ? 35.786 8.826 -36.871 1.00 57.25 123 ARG A CA 1
ATOM 928 C C . ARG A 1 123 ? 34.405 9.504 -36.826 1.00 57.25 123 ARG A C 1
ATOM 930 O O . ARG A 1 123 ? 33.798 9.591 -35.767 1.00 57.25 123 ARG A O 1
ATOM 937 N N . THR A 1 124 ? 33.915 9.955 -37.975 1.00 57.44 124 THR A N 1
ATOM 938 C CA . THR A 1 124 ? 32.598 10.561 -38.185 1.00 57.44 124 THR A CA 1
ATOM 939 C C . THR A 1 124 ? 31.421 9.576 -38.099 1.00 57.44 124 THR A C 1
ATOM 941 O O . THR A 1 124 ? 30.421 9.922 -37.479 1.00 57.44 124 THR A O 1
ATOM 944 N N . ARG A 1 125 ? 31.520 8.346 -38.636 1.00 59.44 125 ARG A N 1
ATOM 945 C CA . ARG A 1 125 ? 30.444 7.329 -38.556 1.00 59.44 125 ARG A CA 1
ATOM 946 C C . ARG A 1 125 ? 30.275 6.775 -37.143 1.00 59.44 125 ARG A C 1
ATOM 948 O O . ARG A 1 125 ? 29.170 6.790 -36.618 1.00 59.44 125 ARG A O 1
ATOM 955 N N . ALA A 1 126 ? 31.382 6.429 -36.487 1.00 60.72 126 ALA A N 1
ATOM 956 C CA . ALA A 1 126 ? 31.362 5.998 -35.087 1.00 60.72 126 ALA A CA 1
ATOM 957 C C . ALA A 1 126 ? 30.837 7.098 -34.137 1.00 60.72 126 ALA A C 1
ATOM 959 O O . ALA A 1 126 ? 30.252 6.804 -33.096 1.00 60.72 126 ALA A O 1
ATOM 960 N N . GLY A 1 127 ? 31.036 8.376 -34.487 1.00 60.44 127 GLY A N 1
ATOM 961 C CA . GLY A 1 127 ? 30.453 9.510 -33.767 1.00 60.44 127 GLY A CA 1
ATOM 962 C C . GLY A 1 127 ? 28.935 9.620 -33.947 1.00 60.44 127 GLY A C 1
ATOM 963 O O . GLY A 1 127 ? 28.225 9.828 -32.966 1.00 60.44 127 GLY A O 1
ATOM 964 N N . ALA A 1 128 ? 28.437 9.433 -35.173 1.00 64.19 128 ALA A N 1
ATOM 965 C CA . ALA A 1 128 ? 27.006 9.461 -35.481 1.00 64.19 128 ALA A CA 1
ATOM 966 C C . ALA A 1 128 ? 26.243 8.288 -34.836 1.00 64.19 128 ALA A C 1
ATOM 968 O O . ALA A 1 128 ? 25.192 8.498 -34.237 1.00 64.19 128 ALA A O 1
ATOM 969 N N . GLU A 1 129 ? 26.807 7.078 -34.869 1.00 67.75 129 GLU A N 1
ATOM 970 C CA . GLU A 1 129 ? 26.236 5.887 -34.220 1.00 67.75 129 GLU A CA 1
ATOM 971 C C . GLU A 1 129 ? 26.146 6.056 -32.697 1.00 67.75 129 GLU A C 1
ATOM 973 O O . GLU A 1 129 ? 25.111 5.776 -32.095 1.00 67.75 129 GLU A O 1
ATOM 978 N N . ARG A 1 130 ? 27.194 6.603 -32.062 1.00 69.62 130 ARG A N 1
ATOM 979 C CA . ARG A 1 130 ? 27.173 6.922 -30.623 1.00 69.62 130 ARG A CA 1
ATOM 980 C C . ARG A 1 130 ? 26.145 7.993 -30.271 1.00 69.62 130 ARG A C 1
ATOM 982 O O . ARG A 1 130 ? 25.498 7.885 -29.233 1.00 69.62 130 ARG A O 1
ATOM 989 N N . ALA A 1 131 ? 25.992 9.019 -31.108 1.00 68.81 131 ALA A N 1
ATOM 990 C CA . ALA A 1 131 ? 24.981 10.054 -30.905 1.00 68.81 131 ALA A CA 1
ATOM 991 C C . ALA A 1 131 ? 23.555 9.486 -31.027 1.00 68.81 131 ALA A C 1
ATOM 993 O O . ALA A 1 131 ? 22.694 9.838 -30.220 1.00 68.81 131 ALA A O 1
ATOM 994 N N . SER A 1 132 ? 23.337 8.565 -31.973 1.00 77.56 132 SER A N 1
ATOM 995 C CA . SER A 1 132 ? 22.071 7.844 -32.153 1.00 77.56 132 SER A CA 1
ATOM 996 C C . SER A 1 132 ? 21.756 6.945 -30.956 1.00 77.56 132 SER A C 1
ATOM 998 O O . SER A 1 132 ? 20.674 7.034 -30.385 1.00 77.56 132 SER A O 1
ATOM 1000 N N . ALA A 1 133 ? 22.726 6.152 -30.489 1.00 81.31 133 ALA A N 1
ATOM 1001 C CA . ALA A 1 133 ? 22.559 5.303 -29.309 1.00 81.31 133 ALA A CA 1
ATOM 1002 C C . ALA A 1 133 ? 22.269 6.120 -28.037 1.00 81.31 133 ALA A C 1
ATOM 1004 O O . ALA A 1 133 ? 21.421 5.747 -27.228 1.00 81.31 133 ALA A O 1
ATOM 1005 N N . ALA A 1 134 ? 22.926 7.273 -27.873 1.00 85.38 134 ALA A N 1
ATOM 1006 C CA . ALA A 1 134 ? 22.649 8.182 -26.765 1.00 85.38 134 ALA A CA 1
ATOM 1007 C C . ALA A 1 134 ? 21.242 8.801 -26.843 1.00 85.38 134 ALA A C 1
ATOM 1009 O O . ALA A 1 134 ? 20.668 9.119 -25.803 1.00 85.38 134 ALA A O 1
ATOM 1010 N N . ALA A 1 135 ? 20.690 8.998 -28.045 1.00 86.69 135 ALA A N 1
ATOM 1011 C CA . ALA A 1 135 ? 19.317 9.463 -28.224 1.00 86.69 135 ALA A CA 1
ATOM 1012 C C . ALA A 1 135 ? 18.304 8.384 -27.829 1.00 86.69 135 ALA A C 1
ATOM 1014 O O . ALA A 1 135 ? 17.452 8.652 -26.985 1.00 86.69 135 ALA A O 1
ATOM 1015 N N . VAL A 1 136 ? 18.480 7.157 -28.327 1.00 87.88 136 VAL A N 1
ATOM 1016 C CA . VAL A 1 136 ? 17.624 6.016 -27.969 1.00 87.88 136 VAL A CA 1
ATOM 1017 C C . VAL A 1 136 ? 17.657 5.761 -26.463 1.00 87.88 136 VAL A C 1
ATOM 1019 O O . VAL A 1 136 ? 16.612 5.609 -25.843 1.00 87.88 136 VAL A O 1
ATOM 1022 N N . LEU A 1 137 ? 18.829 5.823 -25.821 1.00 90.50 137 LEU A N 1
ATOM 1023 C CA . LEU A 1 137 ? 18.929 5.650 -24.369 1.00 90.50 137 LEU A CA 1
ATOM 1024 C C . LEU A 1 137 ? 18.104 6.690 -23.587 1.00 90.50 137 LEU A C 1
ATOM 1026 O O . LEU A 1 137 ? 17.458 6.338 -22.601 1.00 90.50 137 LEU A O 1
ATOM 1030 N N . ARG A 1 138 ? 18.089 7.959 -24.022 1.00 92.50 138 ARG A N 1
ATOM 1031 C CA . ARG A 1 138 ? 17.254 9.001 -23.393 1.00 92.50 138 ARG A CA 1
ATOM 1032 C C . ARG A 1 138 ? 15.763 8.737 -23.591 1.00 92.50 138 ARG A C 1
ATOM 1034 O O . ARG A 1 138 ? 14.979 8.963 -22.667 1.00 92.50 138 ARG A O 1
ATOM 1041 N N . ASN A 1 139 ? 15.377 8.253 -24.768 1.00 92.44 139 ASN A N 1
ATOM 1042 C CA . ASN A 1 139 ? 13.992 7.895 -25.062 1.00 92.44 139 ASN A CA 1
ATOM 1043 C C . ASN A 1 139 ? 13.553 6.708 -24.197 1.00 92.44 139 ASN A C 1
ATOM 1045 O O . ASN A 1 139 ? 12.522 6.787 -23.537 1.00 92.44 139 ASN A O 1
ATOM 1049 N N . VAL A 1 140 ? 14.384 5.668 -24.075 1.00 93.75 140 VAL A N 1
ATOM 1050 C CA . VAL A 1 140 ? 14.143 4.522 -23.185 1.00 93.75 140 VAL A CA 1
ATOM 1051 C C . VAL A 1 140 ? 14.004 4.961 -21.724 1.00 93.75 140 VAL A C 1
ATOM 1053 O O . VAL A 1 140 ? 13.076 4.530 -21.048 1.00 93.75 140 VAL A O 1
ATOM 1056 N N . GLN A 1 141 ? 14.867 5.857 -21.234 1.00 94.94 141 GLN A N 1
ATOM 1057 C CA . GLN A 1 141 ? 14.742 6.415 -19.878 1.00 94.94 141 GLN A CA 1
ATOM 1058 C C . GLN A 1 141 ? 13.422 7.170 -19.682 1.00 94.94 141 GLN A C 1
ATOM 1060 O O . GLN A 1 141 ? 12.793 7.058 -18.631 1.00 94.94 141 GLN A O 1
ATOM 1065 N N . SER A 1 142 ? 12.984 7.902 -20.706 1.00 95.75 142 SER A N 1
ATOM 1066 C CA . SER A 1 142 ? 11.711 8.622 -20.689 1.00 95.75 142 SER A CA 1
ATOM 1067 C C . SER A 1 142 ? 10.520 7.661 -20.714 1.00 95.75 142 SER A C 1
ATOM 1069 O O . SER A 1 142 ? 9.557 7.881 -19.989 1.00 95.75 142 SER A O 1
ATOM 1071 N N . LEU A 1 143 ? 10.599 6.558 -21.465 1.00 95.38 143 LEU A N 1
ATOM 1072 C CA . LEU A 1 143 ? 9.582 5.503 -21.474 1.00 95.38 143 LEU A CA 1
ATOM 1073 C C . LEU A 1 143 ? 9.494 4.777 -20.128 1.00 95.38 143 LEU A C 1
ATOM 1075 O O . LEU A 1 143 ? 8.388 4.549 -19.649 1.00 95.38 143 LEU A O 1
ATOM 1079 N N . ILE A 1 144 ? 10.634 4.471 -19.495 1.00 95.38 144 ILE A N 1
ATOM 1080 C CA . ILE A 1 144 ? 10.677 3.896 -18.142 1.00 95.38 144 ILE A CA 1
ATOM 1081 C C . ILE A 1 144 ? 9.938 4.804 -17.156 1.00 95.38 144 ILE A C 1
ATOM 1083 O O . ILE A 1 144 ? 9.121 4.314 -16.388 1.00 95.38 144 ILE A O 1
ATOM 1087 N N . GLY A 1 145 ? 10.208 6.112 -17.188 1.00 94.06 145 GLY A N 1
ATOM 1088 C CA . GLY A 1 145 ? 9.587 7.063 -16.263 1.00 94.06 145 GLY A CA 1
ATOM 1089 C C . GLY A 1 145 ? 8.133 7.417 -16.587 1.00 94.06 145 GLY A C 1
ATOM 1090 O O . GLY A 1 145 ? 7.386 7.754 -15.679 1.00 94.06 145 GLY A O 1
ATOM 1091 N N . TYR A 1 146 ? 7.726 7.376 -17.858 1.00 95.06 146 TYR A N 1
ATOM 1092 C CA . TYR A 1 146 ? 6.366 7.740 -18.274 1.00 95.06 146 TYR A CA 1
ATOM 1093 C C . TYR A 1 146 ? 5.374 6.583 -18.129 1.00 95.06 146 TYR A C 1
ATOM 1095 O O . TYR A 1 146 ? 4.232 6.804 -17.742 1.00 95.06 146 TYR A O 1
ATOM 1103 N N . PHE A 1 147 ? 5.807 5.364 -18.458 1.00 95.50 147 PHE A N 1
ATOM 1104 C CA . PHE A 1 147 ? 4.983 4.154 -18.401 1.00 95.50 147 PHE A CA 1
ATOM 1105 C C . PHE A 1 147 ? 5.292 3.285 -17.183 1.00 95.50 147 PHE A C 1
ATOM 1107 O O . PHE A 1 147 ? 4.864 2.140 -17.163 1.00 95.50 147 PHE A O 1
ATOM 1114 N N . ASP A 1 148 ? 6.080 3.768 -16.217 1.00 95.12 148 ASP A N 1
ATOM 1115 C CA . ASP A 1 148 ? 6.479 3.018 -15.019 1.00 95.12 148 ASP A CA 1
ATOM 1116 C C . ASP A 1 148 ? 7.015 1.598 -15.324 1.00 95.12 148 ASP A C 1
ATOM 1118 O O . ASP A 1 148 ? 6.730 0.623 -14.623 1.00 95.12 148 ASP A O 1
ATOM 1122 N N . LEU A 1 149 ? 7.785 1.437 -16.406 1.00 95.69 149 LEU A N 1
ATOM 1123 C CA . LEU A 1 149 ? 8.315 0.124 -16.797 1.00 95.69 149 LEU A CA 1
ATOM 1124 C C . LEU A 1 149 ? 9.371 -0.351 -15.791 1.00 95.69 149 LEU A C 1
ATOM 1126 O O . LEU A 1 149 ? 10.198 0.441 -15.342 1.00 95.69 149 LEU A O 1
ATOM 1130 N N . ASP A 1 150 ? 9.413 -1.653 -15.476 1.00 95.06 150 ASP A N 1
ATOM 1131 C CA . ASP A 1 150 ? 10.490 -2.204 -14.642 1.00 95.06 150 ASP A CA 1
ATOM 1132 C C . ASP A 1 150 ? 11.836 -2.085 -15.388 1.00 95.06 150 ASP A C 1
ATOM 1134 O O . ASP A 1 150 ? 12.021 -2.747 -16.415 1.00 95.06 150 ASP A O 1
ATOM 1138 N N . PRO A 1 151 ? 12.812 -1.299 -14.889 1.00 93.81 151 PRO A N 1
ATOM 1139 C CA . PRO A 1 151 ? 14.087 -1.100 -15.576 1.00 93.81 151 PRO A CA 1
ATOM 1140 C C . PRO A 1 151 ? 14.862 -2.401 -15.802 1.00 93.81 151 PRO A C 1
ATOM 1142 O O . PRO A 1 151 ? 15.581 -2.518 -16.794 1.00 93.81 151 PRO A O 1
ATOM 1145 N N . ASN A 1 152 ? 14.705 -3.392 -14.913 1.00 94.12 152 ASN A N 1
ATOM 1146 C CA . ASN A 1 152 ? 15.346 -4.698 -15.080 1.00 94.12 152 ASN A CA 1
ATOM 1147 C C . ASN A 1 152 ? 14.754 -5.423 -16.287 1.00 94.12 152 ASN A C 1
ATOM 1149 O O . ASN A 1 152 ? 15.489 -5.951 -17.117 1.00 94.12 152 ASN A O 1
ATOM 1153 N N . ARG A 1 153 ? 13.427 -5.368 -16.436 1.00 95.06 153 ARG A N 1
ATOM 1154 C CA . ARG A 1 153 ? 12.751 -5.963 -17.583 1.00 95.06 153 ARG A CA 1
ATOM 1155 C C . ARG A 1 153 ? 13.094 -5.247 -18.879 1.00 95.06 153 ARG A C 1
ATOM 1157 O O . ARG A 1 153 ? 13.310 -5.901 -19.895 1.00 95.06 153 ARG A O 1
ATOM 1164 N N . VAL A 1 154 ? 13.144 -3.918 -18.854 1.00 94.38 154 VAL A N 1
ATOM 1165 C CA . VAL A 1 154 ? 13.578 -3.130 -20.012 1.00 94.38 154 VAL A CA 1
ATOM 1166 C C . VAL A 1 154 ? 14.996 -3.528 -20.421 1.00 94.38 154 VAL A C 1
ATOM 1168 O O . VAL A 1 154 ? 15.230 -3.765 -21.601 1.00 94.38 154 VAL A O 1
ATOM 1171 N N . CYS A 1 155 ? 15.913 -3.692 -19.463 1.00 93.25 155 CYS A N 1
ATOM 1172 C CA . CYS A 1 155 ? 17.261 -4.197 -19.724 1.00 93.25 155 CYS A CA 1
ATOM 1173 C C . CYS A 1 155 ? 17.241 -5.580 -20.400 1.00 93.25 155 CYS A C 1
ATOM 1175 O O . CYS A 1 155 ? 17.897 -5.759 -21.424 1.00 93.25 155 CYS A O 1
ATOM 1177 N N . ASP A 1 156 ? 16.439 -6.529 -19.903 1.00 93.75 156 ASP A N 1
ATOM 1178 C CA . ASP A 1 156 ? 16.297 -7.857 -20.522 1.00 93.75 156 ASP A CA 1
ATOM 1179 C C . ASP A 1 156 ? 15.812 -7.774 -21.977 1.00 93.75 156 ASP A C 1
ATOM 1181 O O . ASP A 1 156 ? 16.312 -8.487 -22.851 1.00 93.75 156 ASP A O 1
ATOM 1185 N N . VAL A 1 157 ? 14.835 -6.903 -22.255 1.00 91.69 157 VAL A N 1
ATOM 1186 C CA . VAL A 1 157 ? 14.304 -6.683 -23.610 1.00 91.69 157 VAL A CA 1
ATOM 1187 C C . VAL A 1 157 ? 15.379 -6.093 -24.523 1.00 91.69 157 VAL A C 1
ATOM 1189 O O . VAL A 1 157 ? 15.544 -6.569 -25.644 1.00 91.69 157 VAL A O 1
ATOM 1192 N N . VAL A 1 158 ? 16.145 -5.112 -24.039 1.00 90.12 158 VAL A N 1
ATOM 1193 C CA . VAL A 1 158 ? 17.273 -4.516 -24.774 1.00 90.12 158 VAL A CA 1
ATOM 1194 C C . VAL A 1 158 ? 18.331 -5.570 -25.099 1.00 90.12 158 VAL A C 1
ATOM 1196 O O . VAL A 1 158 ? 18.764 -5.668 -26.243 1.00 90.12 158 VAL A O 1
ATOM 1199 N N . LEU A 1 159 ? 18.725 -6.387 -24.119 1.00 89.75 159 LEU A N 1
ATOM 1200 C CA . LEU A 1 159 ? 19.716 -7.446 -24.317 1.00 89.75 159 LEU A CA 1
ATOM 1201 C C . LEU A 1 159 ? 19.231 -8.502 -25.313 1.00 89.75 159 LEU A C 1
ATOM 1203 O O . LEU A 1 159 ? 20.001 -8.911 -26.174 1.00 89.75 159 LEU A O 1
ATOM 1207 N N . THR A 1 160 ? 17.956 -8.890 -25.240 1.00 88.12 160 THR A N 1
ATOM 1208 C CA . THR A 1 160 ? 17.340 -9.830 -26.192 1.00 88.12 160 THR A CA 1
ATOM 1209 C C . THR A 1 160 ? 17.288 -9.255 -27.608 1.00 88.12 160 THR A C 1
ATOM 1211 O O . THR A 1 160 ? 17.390 -10.001 -28.570 1.00 88.12 160 THR A O 1
ATOM 1214 N N . HIS A 1 161 ? 17.114 -7.938 -27.752 1.00 83.50 161 HIS A N 1
ATOM 1215 C CA . HIS A 1 161 ? 17.064 -7.280 -29.058 1.00 83.50 161 HIS A CA 1
ATOM 1216 C C . HIS A 1 161 ? 18.445 -7.153 -29.727 1.00 83.50 161 HIS A C 1
ATOM 1218 O O . HIS A 1 161 ? 18.526 -7.079 -30.949 1.00 83.50 161 HIS A O 1
ATOM 1224 N N . ILE A 1 162 ? 19.521 -7.086 -28.935 1.00 78.62 162 ILE A N 1
ATOM 1225 C CA . ILE A 1 162 ? 20.902 -6.918 -29.427 1.00 78.62 162 ILE A CA 1
ATOM 1226 C C . ILE A 1 162 ? 21.591 -8.271 -29.709 1.00 78.62 162 ILE A C 1
ATOM 1228 O O . ILE A 1 162 ? 22.589 -8.302 -30.430 1.00 78.62 162 ILE A O 1
ATOM 1232 N N . GLN A 1 163 ? 21.093 -9.367 -29.127 1.00 65.31 163 GLN A N 1
ATOM 1233 C CA . GLN A 1 163 ? 21.573 -10.739 -29.361 1.00 65.31 163 GLN A CA 1
ATOM 1234 C C . GLN A 1 163 ? 21.077 -11.312 -30.691 1.00 65.31 163 GLN A C 1
ATOM 1236 O O . GLN A 1 163 ? 21.894 -12.004 -31.341 1.00 65.31 163 GLN A O 1
#

Secondary structure (DSSP, 8-state):
-HHHHHHHHHHHHHHHHHHHHHHT--STHHHHHHHHHHHHHHTTSS-HHHHHHHS-HHHHHHTTSSS-HHHHHHHHHHHHHHHHH----B-STTT-HHHHHHHHHHHHTS-S----S-S---HHHHHHHHHHHHHHHHHHHHHHHHTTB-HHHHHHHHHHHH-